Protein AF-A0A9D4D7V8-F1 (afdb_monomer_lite)

Structure (mmCIF, N/CA/C/O backbone):
data_AF-A0A9D4D7V8-F1
#
_entry.id   AF-A0A9D4D7V8-F1
#
loop_
_atom_site.group_PDB
_atom_site.id
_atom_site.type_symbol
_atom_site.label_atom_id
_atom_site.label_alt_id
_atom_site.label_comp_id
_atom_site.label_asym_id
_atom_site.label_entity_id
_atom_site.label_seq_id
_atom_site.pdbx_PDB_ins_code
_atom_site.Cartn_x
_atom_site.Cartn_y
_atom_site.Cartn_z
_atom_site.occupancy
_atom_site.B_iso_or_equiv
_atom_site.auth_seq_id
_atom_site.auth_comp_id
_atom_site.auth_asym_id
_atom_site.auth_atom_id
_atom_site.pdbx_PDB_model_num
ATOM 1 N N . MET A 1 1 ? 27.770 10.175 -19.507 1.00 56.91 1 MET A N 1
ATOM 2 C CA . MET A 1 1 ? 26.568 10.581 -20.277 1.00 56.91 1 MET A CA 1
ATOM 3 C C . MET A 1 1 ? 25.428 9.561 -20.199 1.00 56.91 1 MET A C 1
ATOM 5 O O . MET A 1 1 ? 24.288 9.978 -20.077 1.00 56.91 1 MET A O 1
ATOM 9 N N . PHE A 1 2 ? 25.704 8.250 -20.177 1.00 71.69 2 PHE A N 1
ATOM 10 C CA . PHE A 1 2 ? 24.668 7.202 -20.106 1.00 71.69 2 PHE A CA 1
ATOM 11 C C . PHE A 1 2 ? 23.788 7.201 -18.837 1.00 71.69 2 PHE A C 1
ATOM 13 O O . PHE A 1 2 ? 22.602 6.905 -18.927 1.00 71.69 2 PHE A O 1
ATOM 20 N N . GLN A 1 3 ? 24.325 7.576 -17.670 1.00 75.56 3 GLN A N 1
ATOM 21 C CA . GLN A 1 3 ? 23.579 7.540 -16.399 1.00 75.56 3 GLN A CA 1
ATOM 22 C C . GLN A 1 3 ? 22.405 8.535 -16.343 1.00 75.56 3 GLN A C 1
ATOM 24 O O . GLN A 1 3 ? 21.371 8.239 -15.754 1.00 75.56 3 GLN A O 1
ATOM 29 N N . LEU A 1 4 ? 22.533 9.695 -16.999 1.00 80.00 4 LEU A N 1
ATOM 30 C CA . LEU A 1 4 ? 21.461 10.697 -17.073 1.00 80.00 4 LEU A CA 1
ATOM 31 C C . LEU A 1 4 ? 20.283 10.207 -17.921 1.00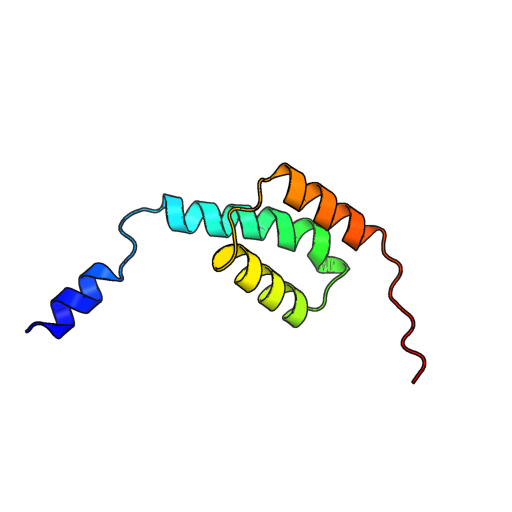 80.00 4 LEU A C 1
ATOM 33 O O . LEU A 1 4 ? 19.130 10.415 -17.559 1.00 80.00 4 LEU A O 1
ATOM 37 N N . VAL A 1 5 ? 20.578 9.505 -19.017 1.00 82.25 5 VAL A N 1
ATOM 38 C CA . VAL A 1 5 ? 19.557 8.906 -19.886 1.00 82.25 5 VAL A CA 1
ATOM 39 C C . VAL A 1 5 ? 18.817 7.788 -19.152 1.00 82.25 5 VAL A C 1
ATOM 41 O O . VAL A 1 5 ? 17.599 7.706 -19.246 1.00 82.25 5 VAL A O 1
ATOM 44 N N . GLN A 1 6 ? 19.522 6.978 -18.354 1.00 79.44 6 GLN A N 1
ATOM 45 C CA . GLN A 1 6 ? 18.892 5.956 -17.510 1.00 79.44 6 GLN A CA 1
ATOM 46 C C . GLN A 1 6 ? 17.941 6.563 -16.473 1.00 79.44 6 GLN A C 1
ATOM 48 O O . GLN A 1 6 ? 16.841 6.051 -16.294 1.00 79.44 6 GLN A O 1
ATOM 53 N N . LEU A 1 7 ? 18.317 7.680 -15.841 1.00 79.38 7 LEU A N 1
ATOM 54 C CA . LEU A 1 7 ? 17.432 8.384 -14.908 1.00 79.38 7 LEU A CA 1
ATOM 55 C C . LEU A 1 7 ? 16.160 8.901 -15.590 1.00 79.38 7 LEU A C 1
ATOM 57 O O . LEU A 1 7 ? 15.080 8.849 -15.010 1.00 79.38 7 LEU A O 1
ATOM 61 N N . MET A 1 8 ? 16.283 9.378 -16.829 1.00 79.25 8 MET A N 1
ATOM 62 C CA . MET A 1 8 ? 15.164 9.933 -17.589 1.00 79.25 8 MET A CA 1
ATOM 63 C C . MET A 1 8 ? 14.097 8.878 -17.926 1.00 79.25 8 MET A C 1
ATOM 65 O O . MET A 1 8 ? 12.924 9.215 -18.041 1.00 79.25 8 MET A O 1
ATOM 69 N N . VAL A 1 9 ? 14.488 7.602 -18.022 1.00 76.38 9 VAL A N 1
ATOM 70 C CA . VAL A 1 9 ? 13.580 6.464 -18.265 1.00 76.38 9 VAL A CA 1
ATOM 71 C C . VAL A 1 9 ? 12.816 6.043 -17.000 1.00 76.38 9 VAL A C 1
ATOM 73 O O . VAL A 1 9 ? 11.768 5.414 -17.099 1.00 76.38 9 VAL A O 1
ATOM 76 N N . ILE A 1 10 ? 13.303 6.411 -15.810 1.00 79.31 10 ILE A N 1
ATOM 77 C CA . ILE A 1 10 ? 12.641 6.107 -14.529 1.00 79.31 10 ILE A CA 1
ATOM 78 C C . ILE A 1 10 ? 11.470 7.063 -14.272 1.00 79.31 10 ILE A C 1
ATOM 80 O O . ILE A 1 10 ? 10.551 6.731 -13.524 1.00 79.31 10 ILE A O 1
ATOM 84 N N . ILE A 1 11 ? 11.483 8.252 -14.881 1.00 78.31 11 ILE A N 1
ATOM 85 C CA . ILE A 1 11 ? 10.431 9.243 -14.674 1.00 78.31 11 ILE A CA 1
ATOM 86 C C . ILE A 1 11 ? 9.138 8.721 -15.317 1.00 78.31 11 ILE A C 1
ATOM 88 O O . ILE A 1 11 ? 9.100 8.536 -16.536 1.00 78.31 11 ILE A O 1
ATOM 92 N N . PRO A 1 12 ? 8.064 8.501 -14.538 1.00 71.25 12 PRO A N 1
ATOM 93 C CA . PRO A 1 12 ? 6.794 8.075 -15.099 1.00 71.25 12 PRO A CA 1
ATOM 94 C C . PRO A 1 12 ? 6.263 9.174 -16.024 1.00 71.25 12 PRO A C 1
ATOM 96 O O . PRO A 1 12 ? 5.988 10.292 -15.597 1.00 71.25 12 PRO A O 1
ATOM 99 N N . THR A 1 13 ? 6.117 8.853 -17.308 1.00 73.88 13 THR A N 1
ATOM 100 C CA . THR A 1 13 ? 5.589 9.773 -18.329 1.00 73.88 13 THR A CA 1
ATOM 101 C C . THR A 1 13 ? 4.061 9.831 -18.341 1.00 73.88 13 THR A C 1
ATOM 103 O O . THR A 1 13 ? 3.485 10.688 -19.006 1.00 73.88 13 THR A O 1
ATOM 106 N N . SER A 1 14 ? 3.399 8.928 -17.609 1.00 76.25 14 SER A N 1
ATOM 107 C CA . SER A 1 14 ? 1.945 8.789 -17.568 1.00 76.25 14 SER A CA 1
ATOM 108 C C . SER A 1 14 ? 1.404 8.959 -16.153 1.00 76.25 14 SER A C 1
ATOM 110 O O . SER A 1 14 ? 1.793 8.233 -15.233 1.00 76.25 14 SER A O 1
ATOM 112 N N . THR A 1 15 ? 0.447 9.875 -15.998 1.00 77.81 15 THR A N 1
ATOM 113 C CA . THR A 1 15 ? -0.285 10.068 -14.740 1.00 77.81 15 THR A CA 1
ATOM 114 C C . THR A 1 15 ? -1.146 8.859 -14.399 1.00 77.81 15 THR A C 1
ATOM 116 O O . THR A 1 15 ? -1.335 8.579 -13.224 1.00 77.81 15 THR A O 1
ATOM 119 N N . ALA A 1 16 ? -1.563 8.058 -15.386 1.00 75.25 16 ALA A N 1
ATOM 120 C CA . ALA A 1 16 ? -2.403 6.878 -15.179 1.00 75.25 16 ALA A CA 1
ATOM 121 C C . ALA A 1 16 ? -1.740 5.789 -14.312 1.00 75.25 16 ALA A C 1
ATOM 123 O O . ALA A 1 16 ? -2.428 4.971 -13.705 1.00 75.25 16 ALA A O 1
ATOM 124 N N . VAL A 1 17 ? -0.403 5.732 -14.258 1.00 71.31 17 VAL A N 1
ATOM 125 C CA . VAL A 1 17 ? 0.316 4.815 -13.350 1.00 71.31 17 VAL A CA 1
ATOM 126 C C . VAL A 1 17 ? 0.176 5.291 -11.904 1.00 71.31 17 VAL A C 1
ATOM 128 O O . VAL A 1 17 ? -0.092 4.500 -11.004 1.00 71.31 17 VAL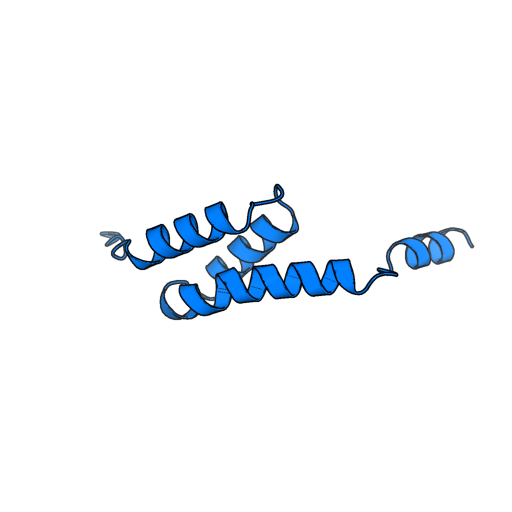 A O 1
ATOM 131 N N . VAL A 1 18 ? 0.290 6.601 -11.701 1.00 75.19 18 VAL A N 1
ATOM 132 C CA . VAL A 1 18 ? 0.169 7.241 -10.392 1.00 75.19 18 VAL A CA 1
ATOM 133 C C . VAL A 1 18 ? -1.287 7.217 -9.918 1.00 75.19 18 VAL A C 1
ATOM 135 O O . VAL A 1 18 ? -1.563 6.780 -8.806 1.00 75.19 18 VAL A O 1
ATOM 138 N N . GLU A 1 19 ? -2.230 7.599 -10.779 1.00 77.94 19 GLU A N 1
ATOM 139 C CA . GLU A 1 19 ? -3.675 7.595 -10.518 1.00 77.94 19 GLU A CA 1
ATOM 140 C C . GLU A 1 19 ? -4.193 6.203 -10.139 1.00 77.94 19 GLU A C 1
ATOM 142 O O . GLU A 1 19 ? -4.990 6.088 -9.208 1.00 77.94 19 GLU A O 1
ATOM 147 N N . ARG A 1 20 ? -3.690 5.134 -10.776 1.00 77.81 20 ARG A N 1
ATOM 148 C CA . ARG A 1 20 ? -4.007 3.754 -10.375 1.00 77.81 20 ARG A CA 1
ATOM 149 C C . ARG A 1 20 ? -3.528 3.443 -8.959 1.00 77.81 20 ARG A C 1
ATOM 151 O O . ARG A 1 20 ? -4.330 2.988 -8.151 1.00 77.81 20 ARG A O 1
ATOM 158 N N . GLY A 1 21 ? -2.277 3.770 -8.625 1.00 75.75 21 GLY A N 1
ATOM 159 C CA . GLY A 1 21 ? -1.753 3.590 -7.266 1.00 75.75 21 GLY A CA 1
ATOM 160 C C . GLY A 1 21 ? -2.550 4.366 -6.209 1.00 75.75 21 GLY A C 1
ATOM 161 O O . GLY A 1 21 ? -2.859 3.829 -5.146 1.00 75.75 21 GLY A O 1
ATOM 162 N N . PHE A 1 22 ? -2.959 5.602 -6.516 1.00 76.94 22 PHE A N 1
ATOM 163 C CA . PHE A 1 22 ? -3.835 6.396 -5.646 1.00 76.94 22 PHE A CA 1
ATOM 164 C C . PHE A 1 22 ? -5.243 5.800 -5.511 1.00 76.94 22 PHE A C 1
ATOM 166 O O . PHE A 1 22 ? -5.804 5.829 -4.415 1.00 76.94 22 PHE A O 1
ATOM 173 N N . SER A 1 23 ? -5.804 5.237 -6.583 1.00 81.12 23 SER A N 1
ATOM 174 C CA . SER A 1 23 ? -7.104 4.557 -6.553 1.00 81.12 23 SER A CA 1
ATOM 175 C C . SER A 1 23 ? -7.066 3.323 -5.646 1.00 81.12 23 SER A C 1
ATOM 177 O O . SER A 1 23 ? -7.864 3.214 -4.711 1.00 81.12 23 SER A O 1
ATOM 179 N N . THR A 1 24 ? -6.061 2.458 -5.822 1.00 77.19 24 THR A N 1
ATOM 180 C CA . THR A 1 24 ? -5.822 1.292 -4.956 1.00 77.19 24 THR A CA 1
ATOM 181 C C . THR A 1 24 ? -5.589 1.712 -3.505 1.00 77.19 24 THR A C 1
ATOM 183 O O . THR A 1 24 ? -6.126 1.109 -2.575 1.00 77.19 24 THR A O 1
ATOM 186 N N . MET A 1 25 ? -4.836 2.796 -3.288 1.00 79.44 25 MET A N 1
ATOM 187 C CA . MET A 1 25 ? -4.631 3.358 -1.957 1.00 79.44 25 MET A CA 1
ATOM 188 C C . MET A 1 25 ? -5.950 3.810 -1.326 1.00 79.44 25 MET A C 1
ATOM 190 O O . MET A 1 25 ? -6.171 3.558 -0.145 1.00 79.44 25 MET A O 1
ATOM 194 N N . ASN A 1 26 ? -6.835 4.457 -2.082 1.00 81.25 26 ASN A N 1
ATOM 195 C CA . ASN A 1 26 ? -8.118 4.915 -1.562 1.00 81.25 26 ASN A CA 1
ATOM 196 C C . ASN A 1 26 ? -9.038 3.734 -1.202 1.00 81.25 26 ASN A C 1
ATOM 198 O O . ASN A 1 26 ? -9.676 3.761 -0.149 1.00 81.25 26 ASN A O 1
ATOM 202 N N . LEU A 1 27 ? -9.031 2.672 -2.016 1.00 79.00 27 LEU A N 1
ATOM 203 C CA . LEU A 1 27 ? -9.765 1.426 -1.767 1.00 79.00 27 LEU A CA 1
ATOM 204 C C . LEU A 1 27 ? -9.283 0.666 -0.526 1.00 79.00 27 LEU A C 1
ATOM 206 O O . LEU A 1 27 ? -10.088 0.030 0.142 1.00 79.00 27 LEU A O 1
ATOM 210 N N . LEU A 1 28 ? -7.994 0.729 -0.192 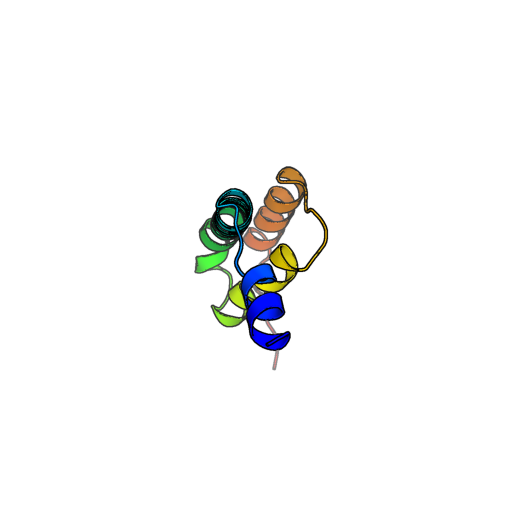1.00 76.44 28 LEU A N 1
ATOM 211 C CA . LEU A 1 28 ? -7.430 0.041 0.975 1.00 76.44 28 LEU A CA 1
ATOM 212 C C . LEU A 1 28 ? -7.479 0.899 2.239 1.00 76.44 28 LEU A C 1
ATOM 214 O O . LEU A 1 28 ? -7.926 0.462 3.300 1.00 76.44 28 LEU A O 1
ATOM 218 N N . CYS A 1 29 ? -6.996 2.136 2.141 1.00 77.38 29 CYS A N 1
ATOM 219 C CA . CYS A 1 29 ? -6.809 3.009 3.289 1.00 77.38 29 CYS A CA 1
ATOM 220 C C . CYS A 1 29 ? -8.141 3.504 3.841 1.00 77.38 29 CYS A C 1
ATOM 222 O O . CYS A 1 29 ? -8.307 3.509 5.054 1.00 77.38 29 CYS A O 1
ATOM 224 N N . SER A 1 30 ? -9.099 3.895 3.001 1.00 78.75 30 SER A N 1
ATOM 225 C CA . SER A 1 30 ? -10.386 4.410 3.485 1.00 78.75 30 SER A CA 1
ATOM 226 C C . SER A 1 30 ? -11.140 3.405 4.371 1.00 78.75 30 SER A C 1
ATOM 228 O O . SER A 1 30 ? -11.530 3.788 5.476 1.00 78.75 30 SER A O 1
ATOM 230 N N . PRO A 1 31 ? -11.286 2.121 3.985 1.00 75.00 31 PRO A N 1
ATOM 231 C CA . PRO A 1 31 ? -11.949 1.134 4.834 1.00 75.00 31 PRO A CA 1
ATOM 232 C C . PRO A 1 31 ? -11.103 0.601 5.996 1.00 75.00 31 PRO A C 1
ATOM 234 O O . PRO A 1 31 ? -11.673 0.280 7.036 1.00 75.00 31 PRO A O 1
ATOM 237 N N . LEU A 1 32 ? -9.779 0.468 5.845 1.00 77.25 32 LEU A N 1
ATOM 238 C CA . LEU A 1 32 ? -8.929 -0.205 6.841 1.00 77.25 32 LEU A CA 1
ATOM 239 C C . LEU A 1 32 ? -8.200 0.758 7.791 1.00 77.25 32 LEU A C 1
ATOM 241 O O . LEU A 1 32 ? -7.546 0.299 8.728 1.00 77.25 32 LEU A O 1
ATOM 245 N N . ARG A 1 33 ? -8.317 2.081 7.607 1.00 78.88 33 ARG A N 1
ATOM 246 C CA . ARG A 1 33 ? -7.620 3.094 8.427 1.00 78.88 33 ARG A CA 1
ATOM 247 C C . ARG A 1 33 ? -7.928 3.011 9.920 1.00 78.88 33 ARG A C 1
ATOM 249 O O . ARG A 1 33 ? -7.065 3.348 10.722 1.00 78.88 33 ARG A O 1
ATOM 256 N N . SER A 1 34 ? -9.130 2.588 10.302 1.00 77.62 34 SER A N 1
ATOM 257 C CA . SER A 1 34 ? -9.520 2.415 11.709 1.00 77.62 34 SER A CA 1
ATOM 258 C C . SER A 1 34 ? -9.200 1.021 12.263 1.00 77.62 34 SER A C 1
ATOM 260 O O . SER A 1 34 ? -9.188 0.837 13.479 1.00 77.62 34 SER A O 1
ATOM 262 N N . THR A 1 35 ? -8.926 0.044 11.394 1.00 74.44 35 THR A N 1
ATOM 263 C CA . THR A 1 35 ? -8.728 -1.370 11.759 1.00 74.44 35 THR A CA 1
ATOM 264 C C . THR A 1 35 ? -7.249 -1.764 11.781 1.00 74.44 35 THR A C 1
ATOM 266 O O . THR A 1 35 ? -6.843 -2.646 12.540 1.00 74.44 35 THR A O 1
ATOM 269 N N . PHE A 1 36 ? -6.423 -1.130 10.946 1.00 74.94 36 PHE A N 1
ATOM 270 C CA . PHE A 1 36 ? -5.003 -1.438 10.787 1.00 74.94 36 PHE A CA 1
ATOM 271 C C . PHE A 1 36 ? -4.124 -0.351 11.407 1.00 74.94 36 PHE A C 1
ATOM 273 O O . PHE A 1 36 ? -4.421 0.837 11.342 1.00 74.94 36 PHE A O 1
ATOM 280 N N . SER A 1 37 ? -2.985 -0.758 11.976 1.00 80.69 37 SER A N 1
ATOM 281 C CA . SER A 1 37 ? -1.937 0.203 12.321 1.00 80.69 37 SER A CA 1
ATOM 282 C C . SER A 1 37 ? -1.307 0.767 11.047 1.00 80.69 37 SER A C 1
ATOM 284 O O . SER A 1 37 ? -1.223 0.071 10.031 1.00 80.69 37 SER A O 1
ATOM 286 N N . GLN A 1 38 ? -0.805 2.003 11.118 1.00 79.06 38 GLN A N 1
ATOM 287 C CA . GLN A 1 38 ? -0.188 2.699 9.984 1.00 79.06 38 GLN A CA 1
ATOM 288 C C . GLN A 1 38 ? 0.868 1.836 9.270 1.00 79.06 38 GLN A C 1
ATOM 290 O O . GLN A 1 38 ? 0.863 1.737 8.050 1.00 79.06 38 GLN A O 1
ATOM 295 N N . THR A 1 39 ? 1.710 1.132 10.031 1.00 80.19 39 THR A N 1
ATOM 296 C CA . THR A 1 39 ? 2.747 0.233 9.502 1.00 80.19 39 THR A CA 1
ATOM 297 C C . THR A 1 39 ? 2.165 -0.917 8.677 1.00 80.19 39 THR A C 1
ATOM 299 O O . THR A 1 39 ? 2.658 -1.213 7.593 1.00 80.19 39 THR A O 1
ATOM 302 N N . LYS A 1 40 ? 1.086 -1.556 9.151 1.00 80.12 40 LYS A N 1
ATOM 303 C CA . LYS A 1 40 ? 0.434 -2.657 8.422 1.00 80.12 40 LYS A CA 1
ATOM 304 C C . LYS A 1 40 ? -0.242 -2.155 7.149 1.00 80.12 40 LYS A C 1
ATOM 306 O O . LYS A 1 40 ? -0.194 -2.838 6.132 1.00 80.12 40 LYS A O 1
ATOM 311 N N . LEU A 1 41 ? -0.830 -0.962 7.208 1.00 81.38 41 LEU A N 1
ATOM 312 C CA . LEU A 1 41 ? -1.447 -0.294 6.065 1.00 81.38 41 LEU A CA 1
ATOM 313 C C . LEU A 1 41 ? -0.406 0.007 4.970 1.00 81.38 41 LEU A C 1
ATOM 315 O O . LEU A 1 41 ? -0.639 -0.280 3.801 1.00 81.38 41 LEU A O 1
ATOM 319 N N . THR A 1 42 ? 0.774 0.504 5.357 1.00 82.19 42 THR A N 1
ATOM 320 C CA . THR A 1 42 ? 1.895 0.761 4.439 1.00 82.19 42 THR A CA 1
ATOM 321 C C . THR A 1 42 ? 2.403 -0.520 3.774 1.00 82.19 42 THR A C 1
ATOM 323 O O . THR A 1 42 ? 2.599 -0.538 2.562 1.00 82.19 42 THR A O 1
ATOM 326 N N . HIS A 1 43 ? 2.573 -1.612 4.527 1.00 81.19 43 HIS A N 1
ATOM 327 C CA . HIS A 1 43 ? 2.988 -2.897 3.948 1.00 81.19 43 HIS A CA 1
ATOM 328 C C . HIS A 1 43 ? 1.948 -3.477 2.982 1.00 81.19 43 HIS A C 1
ATOM 330 O O . HIS A 1 43 ? 2.311 -4.009 1.932 1.00 81.19 43 HIS A O 1
ATOM 336 N N . LEU A 1 44 ? 0.662 -3.350 3.314 1.00 78.75 44 LEU A N 1
ATOM 337 C CA . LEU A 1 44 ? -0.432 -3.784 2.448 1.00 78.75 44 LEU A CA 1
ATOM 338 C C . LEU A 1 44 ? -0.439 -2.996 1.133 1.00 78.75 44 LEU A C 1
ATOM 340 O O . LEU A 1 44 ? -0.551 -3.589 0.064 1.00 78.75 44 LEU A O 1
ATOM 344 N N . MET A 1 45 ? -0.242 -1.678 1.212 1.00 80.31 45 MET A N 1
ATOM 345 C CA . MET A 1 45 ? -0.161 -0.806 0.043 1.00 80.31 45 MET A CA 1
ATOM 346 C C . MET A 1 45 ? 1.024 -1.176 -0.857 1.00 80.31 45 MET A C 1
ATOM 348 O O . MET A 1 45 ? 0.837 -1.346 -2.055 1.00 80.31 45 MET A O 1
ATOM 352 N N . HIS A 1 46 ? 2.213 -1.397 -0.285 1.00 80.56 46 HIS A N 1
ATOM 353 C CA . HIS A 1 46 ? 3.367 -1.890 -1.045 1.00 80.56 46 HIS A CA 1
ATOM 354 C C . HIS A 1 46 ? 3.081 -3.229 -1.724 1.00 80.56 46 HIS A C 1
ATOM 356 O O . HIS A 1 46 ? 3.430 -3.412 -2.881 1.00 80.56 46 HIS A O 1
ATOM 362 N N . THR A 1 47 ? 2.397 -4.146 -1.040 1.00 78.75 47 THR A N 1
ATOM 363 C CA . THR A 1 47 ? 2.048 -5.454 -1.613 1.00 78.75 47 THR A CA 1
ATOM 364 C C . THR A 1 47 ? 1.074 -5.326 -2.786 1.00 78.75 47 THR A C 1
ATOM 366 O O . THR A 1 47 ? 1.150 -6.119 -3.712 1.00 78.75 47 THR A O 1
ATOM 369 N N . CYS A 1 48 ? 0.179 -4.336 -2.775 1.00 75.06 48 CYS A N 1
ATOM 370 C CA . CYS A 1 48 ? -0.781 -4.120 -3.862 1.00 75.06 48 CYS A CA 1
ATOM 371 C C . CYS A 1 48 ? -0.199 -3.315 -5.033 1.00 75.06 48 CYS A C 1
ATOM 373 O O . CYS A 1 48 ? -0.678 -3.450 -6.149 1.00 75.06 48 CYS A O 1
ATOM 375 N N . ILE A 1 49 ? 0.812 -2.474 -4.788 1.00 74.31 49 ILE A N 1
ATOM 376 C CA . ILE A 1 49 ? 1.517 -1.722 -5.838 1.00 74.31 49 ILE A CA 1
ATOM 377 C C . ILE A 1 49 ? 2.546 -2.613 -6.551 1.00 74.31 49 ILE A C 1
ATOM 379 O O . ILE A 1 49 ? 2.710 -2.509 -7.762 1.00 74.31 49 ILE A O 1
ATOM 383 N N . GLU A 1 50 ? 3.233 -3.482 -5.805 1.00 75.81 50 GLU A N 1
ATOM 384 C CA . GLU A 1 50 ? 4.280 -4.378 -6.324 1.00 75.81 50 GLU A CA 1
ATOM 385 C C . GLU A 1 50 ? 3.738 -5.762 -6.737 1.00 75.81 50 GLU A C 1
ATOM 387 O O . GLU A 1 50 ? 4.383 -6.492 -7.488 1.00 75.81 50 GLU A O 1
ATOM 392 N N . GLY A 1 51 ? 2.582 -6.163 -6.202 1.00 66.75 51 GLY A N 1
ATOM 393 C CA . GLY A 1 51 ? 1.966 -7.473 -6.417 1.00 66.75 51 GLY A CA 1
ATOM 394 C C . GLY A 1 51 ? 0.897 -7.484 -7.509 1.00 66.75 51 GLY A C 1
ATOM 395 O O . GLY A 1 51 ? 0.458 -6.440 -7.974 1.00 66.75 51 GLY A O 1
ATOM 396 N N . LEU A 1 52 ? 0.507 -8.707 -7.904 1.00 56.53 52 LEU A N 1
ATOM 397 C CA . LEU A 1 52 ? -0.481 -9.047 -8.941 1.00 56.53 52 LEU A CA 1
ATOM 398 C C . LEU A 1 52 ? -1.642 -8.046 -9.052 1.00 56.53 52 LEU A C 1
ATOM 400 O O . LEU A 1 52 ? -2.188 -7.649 -8.026 1.00 56.53 52 LEU A O 1
ATOM 404 N N . ASP A 1 53 ? -2.077 -7.780 -10.293 1.00 58.97 53 ASP A N 1
ATOM 405 C CA . ASP A 1 53 ? -3.322 -7.074 -10.636 1.00 58.97 53 ASP A CA 1
ATOM 406 C C . ASP A 1 53 ? -4.504 -7.706 -9.876 1.00 58.97 53 ASP A C 1
ATOM 408 O O . ASP A 1 53 ? -5.124 -8.688 -10.298 1.00 58.97 53 ASP A O 1
ATOM 412 N N . LEU A 1 54 ? -4.773 -7.176 -8.687 1.00 60.59 54 LEU A N 1
ATOM 413 C CA . LEU A 1 54 ? -5.911 -7.543 -7.867 1.00 60.59 54 LEU A CA 1
ATOM 414 C C . LEU A 1 54 ? -7.111 -6.852 -8.492 1.00 60.59 54 LEU A C 1
ATOM 416 O O . LEU A 1 54 ? -7.245 -5.635 -8.425 1.00 60.59 54 LEU A O 1
ATOM 420 N N . ASN A 1 55 ? -7.968 -7.645 -9.128 1.00 67.25 55 ASN A N 1
ATOM 421 C CA . ASN A 1 55 ? -9.233 -7.166 -9.663 1.00 67.25 55 ASN A CA 1
ATOM 422 C C . ASN A 1 55 ? -10.028 -6.471 -8.542 1.00 67.25 55 ASN A C 1
ATOM 424 O O . ASN A 1 55 ? -10.111 -7.014 -7.436 1.00 67.25 55 ASN A O 1
ATOM 428 N N . ASP A 1 56 ? -10.626 -5.309 -8.822 1.00 69.50 56 ASP A N 1
ATOM 429 C CA . ASP A 1 56 ? -11.249 -4.433 -7.812 1.00 69.50 56 ASP A CA 1
ATOM 430 C C . ASP A 1 56 ? -12.240 -5.185 -6.903 1.00 69.50 56 ASP A C 1
ATOM 432 O O . ASP A 1 56 ? -12.272 -4.981 -5.691 1.00 69.50 56 ASP A O 1
ATOM 436 N N . LYS A 1 57 ? -12.973 -6.154 -7.468 1.00 71.69 57 LYS A N 1
ATOM 437 C CA . LYS A 1 57 ? -13.903 -7.024 -6.726 1.00 71.69 57 LYS A CA 1
ATOM 438 C C . LYS A 1 57 ? -13.224 -7.865 -5.646 1.00 71.69 57 LYS A C 1
ATOM 440 O O . LYS A 1 57 ? -13.732 -7.988 -4.539 1.00 71.69 57 LYS A O 1
ATOM 445 N N . THR A 1 58 ? -12.072 -8.450 -5.962 1.00 71.94 58 THR A N 1
ATOM 446 C CA . THR A 1 58 ? -11.325 -9.292 -5.021 1.00 71.94 58 THR A CA 1
ATOM 447 C C . THR A 1 58 ? -10.737 -8.445 -3.896 1.00 71.94 58 THR A C 1
ATOM 449 O O . THR A 1 58 ? -10.647 -8.910 -2.763 1.00 71.94 58 THR A O 1
ATOM 452 N N . LEU A 1 59 ? -10.366 -7.194 -4.190 1.00 71.88 59 LEU A N 1
ATOM 453 C CA . LEU A 1 59 ? -9.872 -6.246 -3.196 1.00 71.88 59 LEU A CA 1
ATOM 454 C C . LEU A 1 59 ? -10.975 -5.831 -2.210 1.00 71.88 59 LEU A C 1
ATOM 456 O O . LEU A 1 59 ? -10.733 -5.812 -1.003 1.00 71.88 59 LEU A O 1
ATOM 460 N N . GLU A 1 60 ? -12.183 -5.548 -2.706 1.00 73.50 60 GLU A N 1
ATOM 461 C CA . GLU A 1 60 ? -13.350 -5.227 -1.872 1.00 73.50 60 GLU A CA 1
ATOM 462 C C . GLU A 1 60 ? -13.729 -6.388 -0.944 1.00 73.50 60 GLU A C 1
ATOM 464 O O . GLU A 1 60 ? -13.835 -6.190 0.268 1.00 73.50 60 GLU A O 1
ATOM 469 N N . GLU A 1 61 ? -13.823 -7.611 -1.476 1.00 77.94 61 GLU A N 1
ATOM 470 C CA . GLU A 1 61 ? -14.095 -8.821 -0.685 1.00 77.94 61 GLU A CA 1
ATOM 471 C C . GLU A 1 61 ? -13.049 -9.037 0.419 1.00 77.94 61 GLU A C 1
ATOM 473 O O . GLU A 1 61 ? -13.381 -9.401 1.552 1.00 77.94 61 GLU A O 1
ATOM 478 N N . LEU A 1 62 ? -11.771 -8.786 0.112 1.00 75.69 62 LEU A N 1
ATOM 479 C CA . LEU A 1 62 ? -10.689 -8.894 1.085 1.00 75.69 62 LEU A CA 1
ATOM 480 C C . LEU A 1 62 ? -10.832 -7.832 2.181 1.00 75.69 62 LEU A C 1
ATOM 482 O O . LEU A 1 62 ? -10.736 -8.153 3.367 1.00 75.69 62 LEU A O 1
ATOM 486 N N . CYS A 1 63 ? -11.073 -6.577 1.795 1.00 73.06 63 CYS A N 1
ATOM 487 C CA . CYS A 1 63 ? -11.286 -5.466 2.718 1.00 73.06 63 CYS A CA 1
ATOM 488 C C . CYS A 1 63 ? -12.442 -5.754 3.679 1.00 73.06 63 CYS A C 1
ATOM 490 O O . CYS A 1 63 ? -12.283 -5.561 4.886 1.00 73.06 63 CYS A O 1
ATOM 492 N N . ASP A 1 64 ? -13.564 -6.266 3.183 1.00 78.62 64 ASP A N 1
ATOM 493 C CA . ASP A 1 64 ? -14.713 -6.613 4.021 1.00 78.62 64 ASP A CA 1
ATOM 494 C C . ASP A 1 64 ? -14.410 -7.802 4.944 1.00 78.62 64 ASP A C 1
ATOM 496 O O . ASP A 1 64 ? -14.655 -7.726 6.151 1.00 78.62 64 ASP A O 1
ATOM 500 N N . ALA A 1 65 ? -13.723 -8.836 4.447 1.00 77.00 65 ALA A N 1
ATOM 501 C CA . ALA A 1 65 ? -13.254 -9.940 5.286 1.00 77.00 65 ALA A CA 1
ATOM 502 C C . ALA A 1 65 ? -12.288 -9.485 6.400 1.00 77.00 65 ALA A C 1
ATOM 504 O O . ALA A 1 65 ? -12.223 -10.108 7.466 1.00 77.00 65 ALA A O 1
ATOM 505 N N . PHE A 1 66 ? -11.515 -8.418 6.175 1.00 72.44 66 PHE A N 1
ATOM 506 C CA . PHE A 1 66 ? -10.628 -7.836 7.183 1.00 72.44 66 PHE A CA 1
ATOM 507 C C . PHE A 1 66 ? -11.345 -6.895 8.156 1.00 72.44 66 PHE A C 1
ATOM 509 O O . PHE A 1 66 ? -10.954 -6.869 9.324 1.00 72.44 66 PHE A O 1
ATOM 516 N N . LYS A 1 67 ? -12.394 -6.179 7.726 1.00 72.56 67 LYS A N 1
ATOM 517 C CA . LYS A 1 67 ? -13.256 -5.384 8.621 1.00 72.56 67 LYS A CA 1
ATOM 518 C C 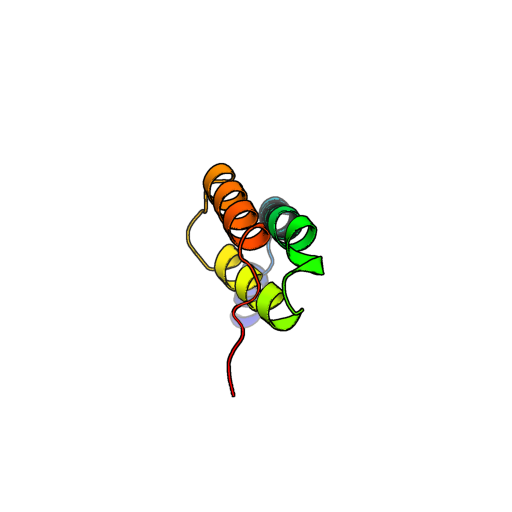. LYS A 1 67 ? -13.993 -6.265 9.627 1.00 72.56 67 LYS A C 1
ATOM 520 O O . LYS A 1 67 ? -14.029 -5.933 10.810 1.00 72.56 67 LYS A O 1
ATOM 525 N N . ASP A 1 68 ? -14.525 -7.398 9.173 1.00 71.31 68 ASP A N 1
ATOM 526 C CA . ASP A 1 68 ? -15.324 -8.301 10.011 1.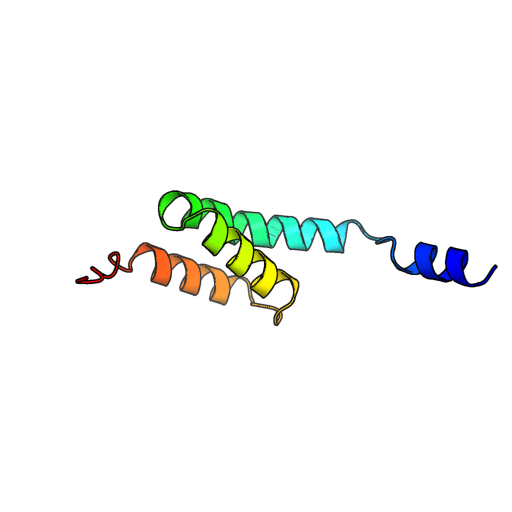00 71.31 68 ASP A CA 1
ATOM 527 C C . ASP A 1 68 ? -14.479 -9.194 10.932 1.00 71.31 68 ASP A C 1
ATOM 529 O O . ASP A 1 68 ? -14.979 -9.801 11.888 1.00 71.31 68 ASP A O 1
ATOM 533 N N . ARG A 1 69 ? -13.163 -9.274 10.699 1.00 68.38 69 ARG A N 1
ATOM 534 C CA . ARG A 1 69 ? -12.272 -10.029 11.582 1.00 68.38 69 ARG A CA 1
ATOM 535 C C . ARG A 1 69 ? -12.093 -9.304 12.911 1.00 68.38 69 ARG A C 1
ATOM 537 O O . ARG A 1 69 ? -11.357 -8.326 13.021 1.00 68.38 69 ARG A O 1
ATOM 544 N N . LYS A 1 70 ? -12.670 -9.884 13.970 1.00 61.31 70 LYS A N 1
ATOM 545 C CA . LYS A 1 70 ? -12.343 -9.526 15.359 1.00 61.31 70 LYS A CA 1
ATOM 546 C C . LYS A 1 70 ? -10.820 -9.526 15.564 1.00 61.31 70 LYS A C 1
ATOM 548 O O . LYS A 1 70 ? -10.153 -10.474 15.129 1.00 61.31 70 LYS A O 1
ATOM 553 N N . PRO A 1 71 ? -10.263 -8.519 16.263 1.00 60.59 71 PRO A N 1
ATOM 554 C CA . PRO A 1 71 ? -8.843 -8.488 16.577 1.00 60.59 71 PRO A CA 1
ATOM 555 C C . PRO A 1 71 ? -8.482 -9.774 17.317 1.00 60.59 71 PRO A C 1
ATOM 557 O O . PRO A 1 71 ? -9.081 -10.105 18.344 1.00 60.59 71 PRO A O 1
ATOM 560 N N . ARG A 1 72 ? -7.528 -10.538 16.771 1.00 57.91 72 ARG A N 1
ATOM 561 C CA . ARG A 1 72 ? -7.013 -11.730 17.450 1.00 57.91 72 ARG A CA 1
ATOM 562 C C . ARG A 1 72 ? -6.430 -11.267 18.782 1.00 57.91 72 ARG A C 1
ATOM 564 O O . ARG A 1 72 ? -5.443 -10.535 18.785 1.00 57.91 72 ARG A O 1
ATOM 571 N N . LYS A 1 73 ? -7.040 -11.680 19.899 1.00 53.50 73 LYS A N 1
ATOM 572 C CA . LYS A 1 73 ? -6.411 -11.586 21.218 1.00 53.50 73 LYS A CA 1
ATOM 573 C C . LYS A 1 73 ? -5.141 -12.424 21.154 1.00 53.50 73 LYS A C 1
ATOM 575 O O . LYS A 1 73 ? -5.203 -13.648 21.193 1.00 53.50 73 LYS A O 1
ATOM 580 N N . ILE A 1 74 ? -4.007 -11.760 20.994 1.00 60.28 74 ILE A N 1
ATOM 581 C CA . ILE A 1 74 ? -2.714 -12.370 21.262 1.00 60.28 74 ILE A CA 1
ATOM 582 C C . ILE A 1 74 ? -2.674 -12.479 22.786 1.00 60.28 74 ILE A C 1
ATOM 584 O O . ILE A 1 74 ? -2.580 -11.463 23.470 1.00 60.28 74 ILE A O 1
ATOM 588 N N . MET A 1 75 ? -2.890 -13.684 23.314 1.00 49.78 75 MET A N 1
ATOM 589 C CA . MET A 1 75 ? -2.581 -13.968 24.713 1.00 49.78 75 MET A CA 1
ATOM 590 C C . MET A 1 75 ? -1.056 -14.031 24.793 1.00 49.78 75 MET A C 1
ATOM 592 O O . MET A 1 75 ? -0.463 -14.995 24.314 1.00 49.78 75 MET A O 1
ATOM 596 N N . LEU A 1 76 ? -0.453 -12.938 25.265 1.00 41.72 76 LEU A N 1
ATOM 597 C CA . LEU A 1 76 ? 0.915 -12.919 25.782 1.00 41.72 76 LEU A CA 1
ATOM 598 C C . LEU A 1 76 ? 0.895 -13.437 27.220 1.00 41.72 76 LEU A C 1
ATOM 600 O O . LEU A 1 76 ? -0.046 -13.045 27.951 1.00 41.72 76 LEU A O 1
#

Sequence (76 aa):
MFQLVQLMVIIPTSTAVVERGFSTMNLLCSPLRSTFSQTKLTHLMHTCIEGLDLNDKTLEELCDAFKDRKPRKIML

Radius of gyration: 16.84 Å; chains: 1; bounding box: 42×25×46 Å

Organism: Dreissena polymorpha (NCBI:txid45954)

Secondary structure (DSSP, 8-state):
-HHHHHHHHHS---HHHHHHHHHHHHHHHHHHTTTS-HHHHHHHHHHHHHS----HHHHHHHHHHHHSS-------

Foldseek 3Di:
DVVVVVVVVVPDPDCVLVVVLVVLLCLQCVLCVVPDDPVVSVVVSVCCSVHDPQPSVNSNVVSVVSNPDDPPPPPD

pLDDT: mean 73.49, std 8.18, range [41.72, 82.25]

=== Feature glossary ===
The features interleaved in this record are:

— What the protein is —

Sequence gives the chain of amino acids in standard one-letter code (A=alanine, C=cysteine, …, Y=tyrosine), read N→C. It is the only feature that is directly encoded by the gene; all structural features are derived from the folded form of this sequence.

Database cross-references. InterPro integrates a dozen domain/family signature databases into unified entries with residue-range hits. GO terms attach function/process/location labels with evidence codes. CATH codes position the fold in a four-level structural taxonomy. Organism is the NCBI-taxonomy species name.

— Where its atoms are —

Atomic coordinates in PDBx/mmCIF format — the same representation the Protein Data Bank distributes. Each line of the _atom_site loop places one backbone atom in Cartesian space (units: ångströms, origin: arbitrary).

The six renders are orthographic views along the three Cartesian axes in both directions. Representation (cartoon, sticks, or surface) and color scheme (sequence-rainbow or by-chain) vary across proteins so the training set covers all the common visualization conventions.

— Local backbone conformation —

Eight-state secondary structure (DSSP): H is the canonical α-helix, G the tighter 3₁₀-helix, I the wider π-helix; E/B are β-structure, T and S are turns and bends, and '-' is everything else. DSSP derives these from the pattern of main-chain N–H···O=C hydrogen bonds, not from the sequence.

P-SEA three-state annotation labels each residue as helix, strand, or coil based purely on the geometry of the Cα trace. It serves as a fallback when the full backbone (and thus DSSP) is unavailable.

The φ/ψ torsion pair specifies the backbone conformation at each residue. φ rotates about the N–Cα bond, ψ about the Cα–C bond. Steric clashes forbid most of the (φ, ψ) plane — the allowed regions (α-helix basin, β-sheet basin, left-handed helix) are the Ramachandran-allowed regions.

— Global shape and packing —

The geometric summary reports three shape descriptors. Rg (radius of gyration) measures how spread out the Cα atoms are about their centre of mass; compact globular proteins have small Rg, elongated or unfolded ones large. Cα contacts (<8 Å, |i−j|>4) count long-range residue pairs in spatial proximity — high for tightly packed folds, near zero for rods or random coil. The bounding-box extents give the protein's footprint along x, y, z in Å.

Solvent-accessible surface area (SASA) is the area in Å² traced out by the centre of a 1.4 Å probe sphere (a water molecule) rolled over the protein's van der Waals surface (Shrake–Rupley / Lee–Richards construction). Buried residues have near-zero SASA; fully exposed residues can exceed 200 Å². The total SASA scales roughly with the number of surface residues.

The contact map is a binary N×N matrix image: pixel (i, j) is dark where Cα_i and Cα_j are within 8 Å and |i−j|>4. Because the |i−j|>4 filter removes local helical contacts, off-diagonal stripes parallel to the main diagonal indicate parallel β-sheets; stripes perpendicular to it indicate antiparallel β-sheets. The Ramachandran plot scatters every residue's (φ, ψ) pair against the sterically allowed regions. The PAE heatmap renders the predicted-aligned-error matrix.

— S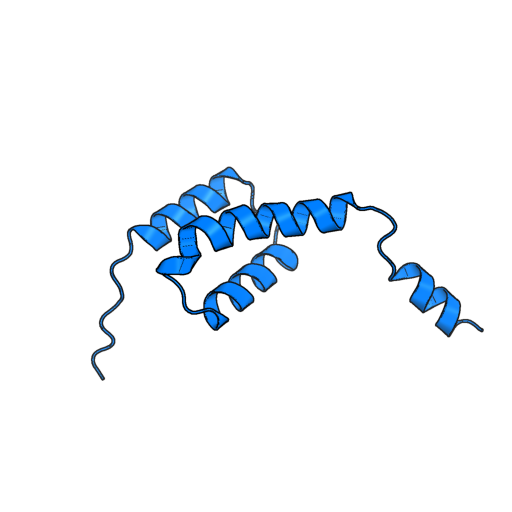tructural neighborhood —

3Di is Foldseek's structural alphabet. Each residue is assigned one of twenty discrete states based on how its Cα sits relative to its spatial (not sequential) neighbors. Aligning 3Di strings finds structural homologs roughly as well as full 3D superposition, but orders of magnitude faster.

Nearest PDB neighbors are the top structural matches found by Foldseek when searching this structure against the entire Protein Data Bank. Each hit reports a TM-score (0 to 1; >0.5 almost always implies the same fold) and an E-value. These are *structural* homologs — they may share no detectable sequence similarity.

— Confidence and disorder —

For AlphaFold models, the B-factor field carries pLDDT — the model's own estimate of local accuracy on a 0–100 scale. Regions with pLDDT<50 should be treated as essentially unmodeled; they often correspond to intrinsically disordered segments.

Crystallographic B-factors measure how much each atom's electron density is smeared out, in Å². They rise in mobile loops and surface residues and fall in the buried interior. In AlphaFold models this column is repurposed to hold pLDDT instead.

Predicted aligned error is AlphaFold's pairwise confidence. Unlike pLDDT (per-residue), PAE is per-residue-pair and captures whether two parts of the structure are correctly placed relative to each other. Units are ångströms of expected positional error.